Protein AF-A0A662BVX8-F1 (afdb_monomer)

Nearest PDB structures (foldseek):
  5l0z-assembly1_B  TM=7.945E-01  e=6.948E-04  Sinorhizobium meliloti 1021
  7oi6-assembly1_1  TM=7.812E-01  e=1.237E-02  Homo sapiens
  1ipa-assembly1_A  TM=6.587E-01  e=3.962E-03  Thermus thermophilus
  3nk7-assembly1_B  TM=7.818E-01  e=1.473E-01  Streptomyces actuosus
  3gyq-assembly1_B  TM=6.463E-01  e=6.167E-02  Streptomyces cyaneus

pLDDT: mean 89.42, std 6.51, range [70.69, 97.38]

Sequence (110 aa):
MFIAEGPKIVGELPVSDIKVEVVYAVEEWIEHSKGKFEYLKAEVNQISTKELERISNLSTPNQVLAVCKIPERDVDEISEEDGTVVMLDGIRDPGNLGTIIRTADWFGVR

Solvent-accessible surface area (backbone atoms only — not comparable to full-atom values): 6809 Å² total; per-residue (Å²): 108,49,77,39,67,22,69,66,58,55,65,50,40,67,83,49,92,57,50,49,63,38,32,42,28,26,64,71,47,54,66,80,38,67,84,73,56,69,76,48,77,44,56,75,42,78,42,54,70,71,58,45,55,72,73,41,90,52,98,72,53,64,55,30,39,34,39,28,48,67,79,90,79,60,78,84,71,68,54,85,85,51,66,61,80,86,86,85,79,88,85,84,51,73,70,58,53,56,49,52,52,55,50,38,51,75,73,67,46,101

Radius of gyration: 16.52 Å; Cα contacts (8 Å, |Δi|>4): 136; chains: 1; bounding box: 34×36×42 Å

Mean predicted aligned error: 5.22 Å

Foldseek 3Di:
DDKDAADVRLLCVLVDPWQWAEKEFAPVSCVVCPPSCVSSVYHYHHDDPVVQVVVDPDPRGYGMMIDIDDDDDDPVPDDVVLPDDDDDDPDDDPVVVVVVVVVCVVVVRD

Structure (mmCIF, N/CA/C/O backbone):
data_AF-A0A662BVX8-F1
#
_entry.id   AF-A0A662BVX8-F1
#
loop_
_atom_site.group_PDB
_atom_site.id
_atom_site.type_symbol
_atom_site.label_atom_id
_atom_site.label_alt_id
_atom_site.label_comp_id
_atom_site.label_asym_id
_atom_site.label_entity_id
_atom_site.label_seq_id
_atom_site.pdbx_PDB_ins_code
_atom_site.Cartn_x
_atom_site.Cartn_y
_atom_site.Cartn_z
_atom_site.occupancy
_atom_site.B_iso_or_equiv
_atom_site.auth_seq_id
_atom_site.auth_comp_id
_atom_site.auth_asym_id
_atom_site.auth_atom_id
_atom_site.pdbx_PDB_model_num
ATOM 1 N N . MET A 1 1 ? -8.818 -5.167 -7.107 1.00 93.44 1 MET A N 1
ATOM 2 C CA . MET A 1 1 ? -8.839 -4.320 -5.894 1.00 93.44 1 MET A CA 1
ATOM 3 C C . MET A 1 1 ? -7.707 -4.765 -4.992 1.00 93.44 1 MET A C 1
ATOM 5 O O . MET A 1 1 ? -7.420 -5.956 -4.981 1.00 93.44 1 MET A O 1
ATOM 9 N N . PHE A 1 2 ? -7.086 -3.849 -4.261 1.00 95.38 2 PHE A N 1
ATOM 10 C CA . PHE A 1 2 ? -6.098 -4.161 -3.229 1.00 95.38 2 PHE A CA 1
ATOM 11 C C . PHE A 1 2 ? -6.291 -3.251 -2.013 1.00 95.38 2 PHE A C 1
ATOM 13 O O . PHE A 1 2 ? -7.032 -2.268 -2.086 1.00 95.38 2 PHE A O 1
ATOM 20 N N . ILE A 1 3 ? -5.648 -3.599 -0.900 1.00 96.19 3 ILE A N 1
ATOM 21 C CA . ILE A 1 3 ? -5.715 -2.850 0.354 1.00 96.19 3 ILE A CA 1
ATOM 22 C C . ILE A 1 3 ? -4.370 -2.155 0.596 1.00 96.19 3 ILE A C 1
ATOM 24 O O 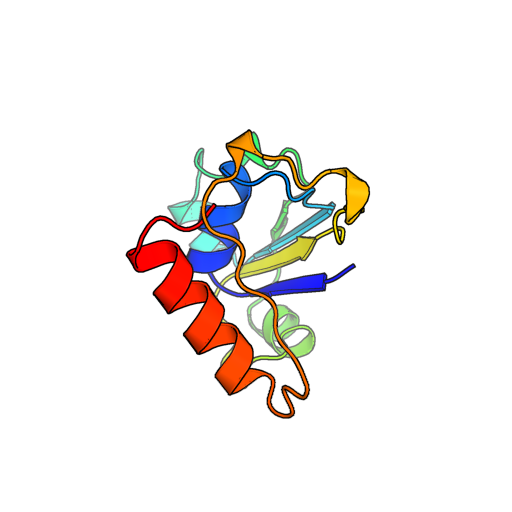. ILE A 1 3 ? -3.319 -2.786 0.490 1.00 96.19 3 ILE A O 1
ATOM 28 N N . ALA A 1 4 ? -4.414 -0.869 0.938 1.00 95.31 4 ALA A N 1
ATOM 29 C CA . ALA A 1 4 ? -3.277 -0.089 1.414 1.00 95.31 4 ALA A CA 1
ATOM 30 C C . ALA A 1 4 ? -3.494 0.279 2.889 1.00 95.31 4 ALA A C 1
ATOM 32 O O . ALA A 1 4 ? -4.463 0.958 3.222 1.00 95.31 4 ALA A O 1
ATOM 33 N N . GLU A 1 5 ? -2.604 -0.165 3.780 1.00 95.75 5 GLU A N 1
ATOM 34 C CA . GLU A 1 5 ? -2.770 -0.007 5.231 1.00 95.75 5 GLU A CA 1
ATOM 35 C C . GLU A 1 5 ? -1.710 0.932 5.822 1.00 95.75 5 GLU A C 1
ATOM 37 O O . GLU A 1 5 ? -0.509 0.790 5.583 1.00 95.75 5 GLU A O 1
ATOM 42 N N . GLY A 1 6 ? -2.159 1.877 6.646 1.00 94.00 6 GLY A N 1
ATOM 43 C CA . GLY A 1 6 ? -1.316 2.749 7.457 1.00 94.00 6 GLY A CA 1
ATOM 44 C C . GLY A 1 6 ? -1.117 4.177 6.929 1.00 94.00 6 GLY A C 1
ATOM 45 O O . GLY A 1 6 ? -1.139 4.410 5.720 1.00 94.00 6 GLY A O 1
ATOM 46 N N . PRO A 1 7 ? -0.867 5.152 7.834 1.00 92.00 7 PRO A N 1
ATOM 47 C CA . PRO A 1 7 ? -0.818 6.578 7.506 1.00 92.00 7 PRO A CA 1
ATOM 48 C C . PRO A 1 7 ? 0.183 6.941 6.415 1.00 92.00 7 PRO A C 1
ATOM 50 O O . PRO A 1 7 ? -0.094 7.823 5.610 1.00 92.00 7 PRO A O 1
ATOM 53 N N . LYS A 1 8 ? 1.341 6.269 6.386 1.00 90.44 8 LYS A N 1
ATOM 54 C CA . LYS A 1 8 ? 2.382 6.538 5.392 1.00 90.44 8 LYS A CA 1
ATOM 55 C C . LYS A 1 8 ? 1.931 6.126 3.990 1.00 90.44 8 LYS A C 1
ATOM 57 O O . LYS A 1 8 ? 1.901 6.967 3.105 1.00 90.44 8 LYS A O 1
ATOM 62 N N . ILE A 1 9 ? 1.536 4.862 3.818 1.00 92.00 9 ILE A N 1
ATOM 63 C CA . ILE A 1 9 ? 1.150 4.318 2.508 1.00 92.00 9 ILE A CA 1
ATOM 64 C C . ILE A 1 9 ? -0.079 5.059 1.978 1.00 92.00 9 ILE A C 1
ATOM 66 O O . ILE A 1 9 ? -0.084 5.515 0.841 1.00 92.00 9 ILE A O 1
AT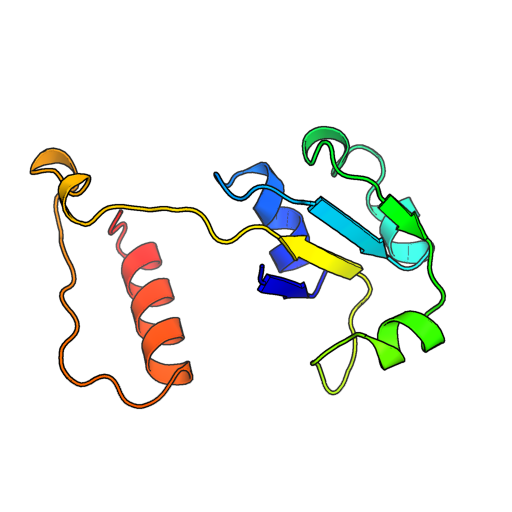OM 70 N N . VAL A 1 10 ? -1.099 5.252 2.820 1.00 92.81 10 VAL A N 1
ATOM 71 C CA . VAL A 1 10 ? -2.307 5.994 2.425 1.00 92.81 10 VAL A CA 1
ATOM 72 C C . VAL A 1 10 ? -1.986 7.463 2.113 1.00 92.81 10 VAL A C 1
ATOM 74 O O . VAL A 1 10 ? -2.584 8.038 1.208 1.00 92.81 10 VAL A O 1
ATOM 77 N N . GLY A 1 11 ? -1.011 8.056 2.809 1.00 89.75 11 GLY A N 1
ATOM 78 C CA . GLY A 1 11 ? -0.480 9.401 2.558 1.00 89.75 11 GLY A CA 1
ATOM 79 C C . GLY A 1 11 ? 0.229 9.583 1.216 1.00 89.75 11 GLY A C 1
ATOM 80 O O . GLY A 1 11 ? 0.293 10.706 0.724 1.00 89.75 11 GLY A O 1
ATOM 81 N N . GLU A 1 12 ? 0.733 8.506 0.618 1.00 89.75 12 GLU A N 1
ATOM 82 C CA . GLU A 1 12 ? 1.439 8.522 -0.670 1.00 89.75 12 GLU A CA 1
ATOM 83 C C . GLU A 1 12 ? 0.483 8.306 -1.862 1.00 89.75 12 GLU A C 1
ATOM 85 O O . GLU A 1 12 ? 0.813 8.646 -2.994 1.00 89.75 12 GLU A O 1
ATOM 90 N N . LEU A 1 13 ? -0.744 7.825 -1.628 1.00 91.69 13 LEU A N 1
ATOM 91 C CA . LEU A 1 13 ? -1.735 7.605 -2.690 1.00 91.69 13 LEU A CA 1
ATOM 92 C C . LEU A 1 13 ? -2.096 8.866 -3.507 1.00 91.69 13 LEU A C 1
ATOM 94 O O . LEU A 1 13 ? -2.217 8.732 -4.725 1.00 91.69 13 LEU A O 1
ATOM 98 N N . PRO A 1 14 ? -2.227 10.085 -2.932 1.00 88.38 14 PRO A N 1
ATOM 99 C CA . PRO A 1 14 ? -2.574 11.281 -3.707 1.00 88.38 14 PRO A CA 1
ATOM 100 C C . PRO A 1 14 ? -1.563 11.667 -4.793 1.00 88.38 14 PRO A C 1
ATOM 102 O O . PRO A 1 14 ? -1.920 12.402 -5.709 1.00 88.38 14 PRO A O 1
ATOM 105 N N . VAL A 1 15 ? -0.307 11.225 -4.676 1.00 85.62 15 VAL A N 1
ATOM 106 C CA . VAL A 1 15 ? 0.751 11.509 -5.662 1.00 85.62 15 VAL A CA 1
ATOM 107 C C . VAL A 1 15 ? 0.933 10.380 -6.681 1.00 85.62 15 VAL A C 1
ATOM 109 O O . VAL A 1 15 ? 1.822 10.457 -7.523 1.00 85.62 15 VAL A O 1
ATOM 112 N N . SER A 1 16 ? 0.099 9.342 -6.615 1.00 87.06 16 SER A N 1
ATOM 113 C CA . SER A 1 16 ? 0.122 8.194 -7.526 1.00 87.06 16 SER A CA 1
ATOM 114 C C . SER A 1 16 ? -1.019 8.242 -8.548 1.00 87.06 16 SER A C 1
ATOM 116 O O . SER A 1 16 ? -1.966 9.017 -8.415 1.00 87.06 16 SER A O 1
ATOM 118 N N . ASP A 1 17 ? -0.960 7.365 -9.548 1.00 88.00 17 ASP A N 1
ATOM 119 C CA . ASP A 1 17 ? -2.039 7.081 -10.506 1.00 88.00 17 ASP A CA 1
ATOM 120 C C . ASP A 1 17 ? -3.104 6.114 -9.947 1.00 88.00 17 ASP A C 1
ATOM 122 O O . ASP A 1 17 ? -4.052 5.734 -10.639 1.00 88.00 17 ASP A O 1
ATOM 126 N N . ILE A 1 18 ? -2.976 5.706 -8.682 1.00 93.00 18 ILE A N 1
ATOM 127 C CA . ILE A 1 18 ? -3.855 4.719 -8.061 1.00 93.00 18 ILE A CA 1
ATOM 128 C C . ILE A 1 18 ? -5.195 5.359 -7.705 1.00 93.00 18 ILE A C 1
ATOM 130 O O . ILE A 1 18 ? -5.292 6.279 -6.892 1.00 93.00 18 ILE A O 1
ATOM 134 N N . LYS A 1 19 ? -6.273 4.788 -8.245 1.00 93.38 19 LYS A N 1
ATOM 135 C CA . LYS A 1 19 ? -7.632 5.174 -7.868 1.00 93.38 19 LYS A CA 1
ATOM 136 C C . LYS A 1 19 ? -8.024 4.562 -6.523 1.00 93.38 19 LYS A C 1
ATOM 138 O O . LYS A 1 19 ? -8.126 3.340 -6.390 1.00 93.38 19 LYS A O 1
ATOM 143 N N . VAL A 1 20 ? -8.311 5.426 -5.553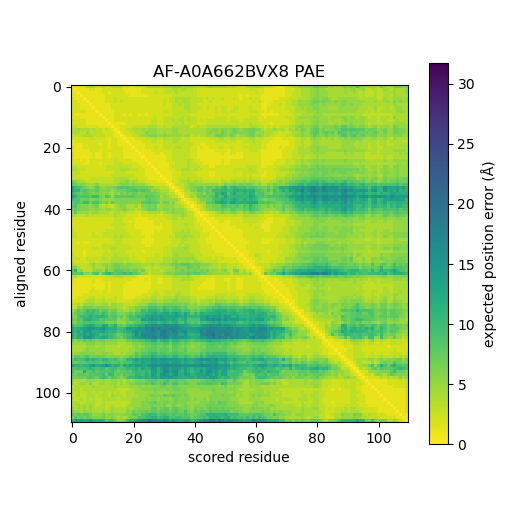 1.00 95.06 20 VAL A N 1
ATOM 144 C CA . VAL A 1 20 ? -8.862 5.049 -4.245 1.00 95.06 20 VAL A CA 1
ATOM 145 C C . VAL A 1 20 ? -10.385 4.989 -4.336 1.00 95.06 20 VAL A C 1
ATOM 147 O O . VAL A 1 20 ? -11.018 5.938 -4.789 1.00 95.06 20 VAL A O 1
ATOM 150 N N . GLU A 1 21 ? -10.977 3.866 -3.932 1.00 95.38 21 GLU A N 1
ATOM 151 C CA . GLU A 1 21 ? -12.435 3.682 -3.943 1.00 95.38 21 GLU A CA 1
ATOM 152 C C . GLU A 1 21 ? -13.059 4.108 -2.614 1.00 95.38 21 GLU A C 1
ATOM 154 O O . GLU A 1 21 ? -14.070 4.803 -2.607 1.00 95.38 21 GLU A O 1
ATOM 159 N N . VAL A 1 22 ? -12.452 3.720 -1.490 1.00 95.50 22 VAL A N 1
ATOM 160 C CA . VAL A 1 22 ? -12.926 4.077 -0.147 1.00 95.50 22 VAL A CA 1
ATOM 161 C C . VAL A 1 22 ? -11.772 4.063 0.849 1.00 95.50 22 VAL A C 1
ATOM 163 O O . VAL A 1 22 ? -10.839 3.266 0.725 1.00 95.50 22 VAL A O 1
ATOM 166 N N . VAL A 1 23 ? -11.844 4.937 1.848 1.00 95.44 23 VAL A N 1
ATOM 167 C CA . VAL A 1 23 ? -10.930 4.985 2.992 1.00 95.44 23 VAL A CA 1
ATOM 168 C C . VAL A 1 23 ? -11.717 4.706 4.267 1.00 95.44 23 VAL A C 1
ATOM 170 O O . VAL A 1 23 ? -12.762 5.305 4.496 1.00 95.44 23 VAL A O 1
ATOM 173 N N . TYR A 1 24 ? -11.193 3.829 5.114 1.00 96.38 24 TYR A N 1
ATOM 174 C CA . TYR A 1 24 ? -11.668 3.581 6.469 1.00 96.38 24 TYR A CA 1
ATOM 175 C C . TYR A 1 24 ? -10.605 4.052 7.457 1.00 96.38 24 TYR A C 1
ATOM 177 O O . TYR A 1 24 ? -9.457 3.613 7.385 1.00 96.38 24 TYR A O 1
ATOM 185 N N . ALA A 1 25 ? -10.958 4.944 8.376 1.00 95.88 25 ALA A N 1
ATOM 186 C CA . ALA A 1 25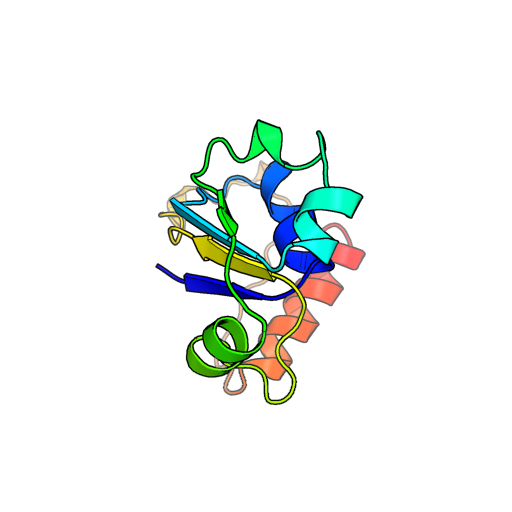 ? -9.994 5.523 9.308 1.00 95.88 25 ALA A CA 1
ATOM 187 C C . ALA A 1 25 ? -10.593 5.736 10.695 1.00 95.88 25 ALA A C 1
ATOM 189 O O . ALA A 1 25 ? -11.791 5.979 10.832 1.00 95.88 25 ALA A O 1
ATOM 190 N N . VAL A 1 26 ? -9.748 5.687 11.724 1.00 96.25 26 VAL A N 1
ATOM 191 C CA . VAL A 1 26 ? -10.153 6.124 13.065 1.00 96.25 26 VAL A CA 1
ATOM 192 C C . VAL A 1 26 ? -10.194 7.648 13.146 1.00 96.25 26 VAL A C 1
ATOM 194 O O . VAL A 1 26 ? -9.490 8.346 12.414 1.00 96.25 26 VAL A O 1
ATOM 197 N N . GLU A 1 27 ? -11.003 8.159 14.072 1.00 94.56 27 GLU A N 1
ATOM 198 C CA . GLU A 1 27 ? -11.209 9.595 14.300 1.00 94.56 27 GLU A CA 1
ATOM 199 C C . GLU A 1 27 ? -9.896 10.370 14.443 1.00 94.56 27 GLU A C 1
ATOM 201 O O . GLU A 1 27 ? -9.678 11.352 13.736 1.00 94.56 27 GLU A O 1
ATOM 206 N N . GLU A 1 28 ? -8.982 9.867 15.280 1.00 93.19 28 GLU A N 1
ATOM 207 C CA . GLU A 1 28 ? -7.682 10.491 15.538 1.00 93.19 28 GLU A CA 1
ATOM 208 C C . GLU A 1 28 ? -6.918 10.765 14.238 1.00 93.19 28 GLU A C 1
ATOM 210 O O . GLU A 1 28 ? -6.384 11.857 14.043 1.00 93.19 28 GLU A O 1
ATOM 215 N N . TRP A 1 29 ? -6.889 9.803 13.314 1.00 92.62 29 TRP A N 1
ATOM 216 C CA . TRP A 1 29 ? -6.185 9.988 12.052 1.00 92.62 29 TRP A CA 1
ATOM 217 C C . TRP A 1 29 ? -6.866 11.027 11.182 1.00 92.62 29 TRP A C 1
ATOM 219 O O . TRP A 1 29 ? -6.173 11.890 10.650 1.00 92.62 29 TRP A O 1
ATOM 229 N N . ILE A 1 30 ? -8.196 10.977 11.068 1.00 91.56 30 ILE A N 1
ATOM 230 C CA . ILE A 1 30 ? -8.983 11.930 10.272 1.00 91.56 30 ILE A CA 1
ATOM 231 C C . ILE A 1 30 ? -8.720 13.359 10.751 1.00 91.56 30 ILE A C 1
ATOM 233 O O . ILE A 1 30 ? -8.481 14.248 9.932 1.00 91.56 30 ILE A O 1
ATOM 237 N N . GLU A 1 31 ? -8.701 13.585 12.064 1.00 91.38 31 GLU A N 1
ATOM 238 C CA . GLU A 1 31 ? -8.450 14.902 12.650 1.00 91.38 31 GLU A CA 1
ATOM 239 C C . GLU A 1 31 ? -7.048 15.438 12.346 1.00 91.38 31 GLU A C 1
ATOM 241 O O . GLU A 1 31 ? -6.918 16.582 11.903 1.00 91.38 31 GLU A O 1
ATOM 246 N N . HIS A 1 32 ? -6.011 14.610 12.499 1.00 88.62 32 HIS A N 1
ATOM 247 C CA . HIS A 1 32 ? -4.621 14.972 12.173 1.00 88.62 32 HIS A CA 1
ATOM 248 C C . HIS A 1 32 ? -4.375 15.166 10.668 1.00 88.62 32 HIS A C 1
ATOM 250 O O . HIS A 1 32 ? -3.377 15.765 10.246 1.00 88.62 32 HIS A O 1
ATOM 256 N N . SER A 1 33 ? -5.282 14.636 9.857 1.00 83.25 33 SER A N 1
ATOM 257 C CA . SER A 1 33 ? -5.166 14.509 8.410 1.00 83.25 33 SER A CA 1
ATOM 258 C C . SER A 1 33 ? -6.049 15.484 7.632 1.00 83.25 33 SER A C 1
ATOM 260 O O . SER A 1 33 ? -6.039 15.464 6.397 1.00 83.25 33 SER A O 1
ATOM 262 N N . LYS A 1 34 ? -6.797 16.356 8.324 1.00 79.25 34 LYS A N 1
ATOM 263 C CA . LYS A 1 34 ? -7.690 17.346 7.701 1.00 79.25 34 LYS A CA 1
ATOM 264 C C . LYS A 1 34 ? -6.972 18.134 6.596 1.00 79.25 34 LYS A C 1
ATOM 266 O O . LYS A 1 34 ? -5.878 18.656 6.798 1.00 79.25 34 LYS A O 1
ATOM 271 N N . GLY A 1 35 ? -7.585 18.183 5.411 1.00 74.12 35 GLY A N 1
ATOM 272 C CA . GLY A 1 35 ? -7.070 18.876 4.222 1.00 74.12 35 GLY A CA 1
ATOM 273 C C . GLY A 1 35 ? -5.984 18.137 3.421 1.00 74.12 35 GLY A C 1
ATOM 274 O O . GLY A 1 35 ? -5.713 18.518 2.287 1.00 74.12 35 GLY A O 1
ATOM 275 N N . LYS A 1 36 ? -5.374 17.061 3.945 1.00 72.44 36 LYS A N 1
ATOM 276 C CA . LYS A 1 36 ? -4.331 16.299 3.220 1.00 72.44 36 LYS A CA 1
ATOM 277 C C . LYS A 1 36 ? -4.892 15.262 2.248 1.00 72.44 36 LYS A C 1
ATOM 279 O O . LYS A 1 36 ? -4.226 14.906 1.284 1.00 72.44 36 LYS A O 1
ATOM 284 N N . PHE A 1 37 ? -6.118 14.801 2.485 1.00 72.94 37 PHE A N 1
ATOM 285 C CA . PHE A 1 37 ? -6.735 13.707 1.730 1.00 72.94 37 PHE A CA 1
ATOM 286 C C . PHE A 1 37 ? -7.939 14.140 0.892 1.00 72.94 37 PHE A C 1
ATOM 288 O O . PHE A 1 37 ? -8.540 13.301 0.230 1.00 72.94 37 PHE A O 1
ATOM 295 N N . GLU A 1 38 ? -8.263 15.439 0.839 1.00 70.69 38 GLU A N 1
ATOM 296 C CA . GLU A 1 38 ? -9.300 15.963 -0.072 1.00 70.69 38 GLU A CA 1
ATOM 297 C C . GLU A 1 38 ? -8.996 15.609 -1.540 1.00 70.69 38 GLU A C 1
ATOM 299 O O . GLU A 1 38 ? -9.899 15.361 -2.338 1.00 70.69 38 GLU A O 1
ATOM 304 N N . TYR A 1 39 ? -7.709 15.491 -1.877 1.00 72.25 39 TYR A N 1
ATOM 305 C CA . TYR A 1 39 ? -7.229 15.106 -3.203 1.00 72.25 39 TYR A CA 1
ATOM 306 C C . TYR A 1 39 ? -7.514 13.648 -3.575 1.00 72.25 39 TYR A C 1
ATOM 308 O O . TYR A 1 39 ? -7.545 13.342 -4.766 1.00 72.25 39 TYR A O 1
ATOM 316 N N . LEU A 1 40 ? -7.759 12.759 -2.601 1.00 77.25 40 LEU A N 1
ATOM 317 C CA . LEU A 1 40 ? -8.080 11.357 -2.892 1.00 77.25 40 LEU A CA 1
ATOM 318 C C . LEU A 1 40 ? -9.416 11.208 -3.623 1.00 77.25 40 LEU A C 1
ATOM 320 O O . LEU A 1 40 ? -9.631 10.184 -4.267 1.00 77.25 40 LEU A O 1
ATOM 324 N N . LYS A 1 41 ? -10.310 12.208 -3.528 1.00 81.75 41 LYS A N 1
ATOM 325 C CA . LYS A 1 41 ? -11.664 12.178 -4.113 1.00 81.75 41 LYS A CA 1
ATOM 326 C C . LYS A 1 41 ? -12.420 10.876 -3.797 1.00 81.75 41 LYS A C 1
ATOM 328 O O . LYS A 1 41 ? -13.239 10.425 -4.595 1.00 81.75 41 LYS A O 1
ATOM 333 N N . ALA A 1 42 ? -12.127 10.281 -2.643 1.00 86.88 42 ALA A N 1
ATOM 334 C CA . ALA A 1 42 ? -12.694 9.029 -2.176 1.00 86.88 42 ALA A CA 1
ATOM 335 C C . ALA A 1 42 ? -13.565 9.283 -0.946 1.00 86.88 42 ALA A C 1
ATOM 337 O O . ALA A 1 42 ? -13.338 10.230 -0.188 1.00 86.88 42 ALA A O 1
ATOM 338 N N . GLU A 1 43 ? -14.554 8.420 -0.744 1.00 91.31 43 GLU A N 1
ATOM 339 C CA . GLU A 1 43 ? -15.358 8.429 0.471 1.00 91.31 43 GLU A CA 1
ATOM 340 C C . GLU A 1 43 ? -14.482 8.041 1.670 1.00 91.31 43 GLU A C 1
ATOM 342 O O . GLU A 1 43 ? -13.754 7.046 1.619 1.00 91.31 43 GLU A O 1
ATOM 347 N N . VAL A 1 44 ? -14.546 8.831 2.744 1.00 92.25 44 VAL A N 1
ATOM 348 C CA . VAL A 1 44 ? -13.835 8.557 3.995 1.00 92.25 44 VAL A CA 1
ATOM 349 C C . VAL A 1 44 ? -14.856 8.174 5.057 1.00 92.25 44 VAL A C 1
ATOM 351 O O . VAL A 1 44 ? -15.674 8.992 5.471 1.00 92.25 44 VAL A O 1
ATOM 354 N N . ASN A 1 45 ? -14.779 6.928 5.507 1.00 95.06 45 ASN A N 1
ATOM 355 C CA . ASN A 1 45 ? -15.629 6.355 6.533 1.00 95.06 45 ASN A CA 1
ATOM 356 C C . ASN A 1 45 ? -14.875 6.307 7.864 1.00 95.06 45 ASN A C 1
ATOM 358 O O . ASN A 1 45 ? -13.874 5.599 8.006 1.00 95.06 45 ASN A O 1
ATOM 362 N N . GLN A 1 46 ? -15.369 7.056 8.850 1.00 96.06 46 GLN A N 1
ATOM 363 C CA . GLN A 1 46 ? -14.880 6.953 10.221 1.00 96.06 46 GLN A CA 1
ATOM 364 C C . GLN A 1 46 ? -15.339 5.624 10.826 1.00 96.06 46 GLN A C 1
ATOM 366 O O . GLN A 1 46 ? -16.533 5.330 10.842 1.00 96.06 46 GLN A O 1
ATOM 371 N N . ILE A 1 47 ? -14.397 4.840 11.345 1.00 97.38 47 ILE A N 1
ATOM 372 C CA . ILE A 1 47 ? -14.661 3.562 12.015 1.00 97.38 47 ILE A CA 1
ATOM 373 C C . ILE A 1 47 ? -13.955 3.500 13.369 1.00 97.38 47 ILE A C 1
ATOM 375 O O . ILE A 1 47 ? -13.010 4.242 13.640 1.00 97.38 47 ILE A O 1
ATOM 379 N N . SER A 1 48 ? -14.404 2.601 14.237 1.00 97.00 48 SER A N 1
ATOM 380 C CA . SER A 1 48 ? -13.729 2.328 15.507 1.00 97.00 48 SER A CA 1
ATOM 381 C C . SER A 1 48 ? -12.451 1.505 15.311 1.00 97.00 48 SER A C 1
ATOM 383 O O . SER A 1 48 ? -12.322 0.740 14.354 1.00 97.00 48 SER A O 1
ATOM 385 N N . THR A 1 49 ? -11.531 1.569 16.280 1.00 95.62 49 THR A N 1
ATOM 386 C CA . THR A 1 49 ? -10.328 0.716 16.306 1.00 95.62 49 THR A CA 1
ATOM 387 C C . THR A 1 49 ? -10.676 -0.771 16.221 1.00 95.62 49 THR A C 1
ATOM 389 O O . THR A 1 49 ? -10.023 -1.521 15.508 1.00 95.62 49 THR A O 1
ATOM 392 N N . LYS A 1 50 ? -11.764 -1.194 16.878 1.00 95.69 50 LYS A N 1
ATOM 393 C CA . LYS A 1 50 ? -12.236 -2.585 16.857 1.00 95.69 50 LYS A CA 1
ATOM 394 C C . LYS A 1 50 ? -12.738 -3.017 15.478 1.00 95.69 50 LYS A C 1
ATOM 396 O O . LYS A 1 50 ? -12.600 -4.176 15.101 1.00 95.69 50 LYS A O 1
ATOM 401 N N . GLU A 1 51 ? -13.380 -2.122 14.736 1.00 96.81 51 GLU A N 1
ATOM 402 C CA . GLU A 1 51 ? -13.783 -2.407 13.356 1.00 96.81 51 GLU A CA 1
ATOM 403 C C . GLU A 1 51 ? -12.566 -2.481 12.444 1.00 96.81 51 GLU A C 1
ATOM 405 O O . GLU A 1 51 ? -12.486 -3.398 11.629 1.00 96.81 51 GLU A O 1
ATOM 410 N N . LEU A 1 52 ? -11.592 -1.591 12.643 1.00 96.56 52 LEU A N 1
ATOM 411 C CA . LEU A 1 52 ? -10.344 -1.580 11.886 1.00 96.56 52 LEU A CA 1
ATOM 412 C C . LEU A 1 52 ? -9.534 -2.862 12.121 1.00 96.56 52 LEU A C 1
ATOM 414 O O . LEU A 1 52 ? -9.060 -3.476 11.168 1.00 96.56 52 LEU A O 1
ATOM 418 N N . GLU A 1 53 ? -9.482 -3.339 13.366 1.00 95.25 53 GLU A N 1
ATOM 419 C CA . GLU A 1 53 ? -8.909 -4.639 13.737 1.00 95.25 53 GLU A CA 1
ATOM 420 C C . GLU A 1 53 ? -9.536 -5.823 13.006 1.00 95.25 53 GLU A C 1
ATOM 422 O O . GLU A 1 53 ? -8.852 -6.807 12.735 1.00 95.25 53 GLU A O 1
ATOM 427 N N . ARG A 1 54 ? -10.822 -5.746 12.658 1.00 95.38 54 ARG A N 1
ATOM 428 C CA . ARG A 1 54 ? -11.513 -6.837 11.957 1.00 95.38 54 ARG A CA 1
ATOM 429 C C . ARG A 1 54 ? -11.230 -6.873 10.460 1.00 95.38 54 ARG A C 1
ATOM 431 O O . ARG A 1 54 ? -11.444 -7.922 9.859 1.00 95.38 54 ARG A O 1
ATOM 438 N N . ILE A 1 55 ? -10.831 -5.749 9.865 1.00 95.44 55 ILE A N 1
ATOM 439 C CA . ILE A 1 55 ? -10.637 -5.613 8.410 1.00 95.44 55 ILE A CA 1
ATOM 440 C C . ILE A 1 55 ? -9.163 -5.497 7.997 1.00 95.44 55 ILE A C 1
ATOM 442 O O . ILE A 1 55 ? -8.854 -5.645 6.819 1.00 95.44 55 ILE A O 1
ATOM 446 N N . SER A 1 56 ? -8.270 -5.231 8.949 1.00 95.44 56 SER A N 1
ATOM 447 C CA . SER A 1 56 ? -6.822 -5.133 8.746 1.00 95.44 56 SER A CA 1
ATOM 448 C C . SER A 1 56 ? -6.185 -6.504 8.514 1.00 95.44 56 SER A C 1
ATOM 450 O O . SER A 1 56 ? -6.509 -7.468 9.210 1.00 95.44 56 SER A O 1
ATOM 452 N N . ASN A 1 57 ? -5.216 -6.584 7.597 1.00 92.38 57 ASN A N 1
ATOM 453 C CA . ASN A 1 57 ? -4.371 -7.779 7.439 1.00 92.38 57 ASN A CA 1
ATOM 454 C C . ASN A 1 57 ? -3.110 -7.723 8.311 1.00 92.38 57 ASN A C 1
ATOM 456 O O . ASN A 1 57 ? -2.361 -8.700 8.390 1.00 92.38 57 ASN A O 1
ATOM 460 N N . LEU A 1 58 ? -2.842 -6.585 8.955 1.00 90.56 58 LEU A N 1
ATOM 461 C CA . LEU A 1 58 ? -1.728 -6.430 9.882 1.00 90.56 58 LEU A CA 1
ATOM 462 C C . LEU A 1 58 ? -2.063 -7.034 11.248 1.00 90.56 58 LEU A C 1
ATOM 464 O O . LEU A 1 58 ? -3.169 -6.868 11.760 1.00 90.56 58 LEU A O 1
ATOM 468 N N . SER A 1 59 ? -1.064 -7.657 11.883 1.00 88.12 59 SER A N 1
ATOM 469 C CA . SER A 1 59 ? -1.164 -8.134 13.273 1.00 88.12 59 SER A CA 1
ATOM 470 C C . SER A 1 59 ? -1.419 -7.000 14.264 1.00 88.12 59 SER A C 1
ATOM 472 O O . SER A 1 59 ? -2.034 -7.209 15.305 1.00 88.12 59 SER A O 1
ATOM 474 N N . THR A 1 60 ? -0.933 -5.805 13.925 1.00 88.50 60 THR A N 1
ATOM 475 C CA . THR A 1 60 ? -1.188 -4.561 14.644 1.00 88.50 60 THR A CA 1
ATOM 476 C C . THR A 1 60 ? -1.759 -3.563 13.637 1.00 88.50 60 THR A C 1
ATOM 478 O O . THR A 1 60 ? -0.985 -2.900 12.939 1.00 88.50 60 THR A O 1
ATOM 481 N N . PRO A 1 61 ? -3.095 -3.498 13.511 1.00 83.38 61 PRO A N 1
ATOM 482 C CA . PRO A 1 61 ? -3.781 -2.542 12.653 1.00 83.38 61 PRO A CA 1
ATOM 483 C C . PRO A 1 61 ? -3.321 -1.126 12.964 1.00 83.38 61 PRO A C 1
ATOM 485 O O . PRO A 1 61 ? -3.167 -0.739 14.123 1.00 83.38 61 PRO A O 1
ATOM 488 N N . ASN A 1 62 ? -3.071 -0.359 11.913 1.00 87.19 62 ASN A N 1
ATOM 489 C CA . ASN A 1 62 ? -2.690 1.037 12.054 1.00 87.19 62 ASN A CA 1
ATOM 490 C C . ASN A 1 62 ? -3.954 1.914 12.100 1.00 87.19 62 ASN A C 1
ATOM 492 O O . ASN A 1 62 ? -5.041 1.405 12.319 1.00 87.19 62 ASN A O 1
ATOM 496 N N . GLN A 1 63 ? -3.843 3.225 11.906 1.00 94.75 63 GLN A N 1
ATOM 497 C CA . GLN A 1 63 ? -4.965 4.155 12.074 1.00 94.75 63 GLN A CA 1
ATOM 498 C C . GLN A 1 63 ? -5.883 4.297 10.838 1.00 94.75 63 GLN A C 1
ATOM 500 O O . GLN A 1 63 ? -6.934 4.932 10.915 1.00 94.75 63 GLN A O 1
ATOM 505 N N . VAL A 1 64 ? -5.488 3.750 9.683 1.00 95.50 64 VAL A N 1
ATOM 506 C CA . VAL A 1 64 ? -6.195 3.936 8.406 1.00 95.50 64 VAL A CA 1
ATOM 507 C C . VAL A 1 64 ? -5.968 2.765 7.452 1.00 95.50 64 VAL A C 1
ATOM 509 O O . VAL A 1 64 ? -4.887 2.170 7.432 1.00 95.50 64 VAL A O 1
ATOM 512 N N . LEU A 1 65 ? -6.977 2.479 6.636 1.00 96.75 65 LEU A N 1
ATOM 513 C CA . LEU A 1 65 ? -6.982 1.486 5.571 1.00 96.75 65 LEU A CA 1
ATOM 514 C C . LEU A 1 65 ? -7.698 2.064 4.347 1.00 96.75 65 LEU A C 1
ATOM 516 O O . LEU A 1 65 ? -8.810 2.571 4.455 1.00 96.75 65 LEU A O 1
ATOM 520 N N . ALA A 1 66 ? -7.086 1.969 3.174 1.00 95.88 66 ALA A N 1
ATOM 521 C CA . ALA A 1 66 ? -7.692 2.354 1.906 1.00 95.88 66 ALA A CA 1
ATOM 522 C C . ALA A 1 66 ? -7.919 1.123 1.026 1.00 95.88 66 ALA A C 1
ATOM 524 O O . ALA A 1 66 ? -7.086 0.216 0.974 1.00 95.88 66 ALA A O 1
ATOM 525 N N . VAL A 1 67 ? -9.043 1.108 0.315 1.00 96.94 67 VAL A N 1
ATOM 526 C CA . VAL A 1 67 ? -9.329 0.119 -0.721 1.00 96.94 67 VAL A CA 1
ATOM 527 C C . VAL A 1 67 ? -9.128 0.779 -2.076 1.00 96.94 67 VAL A C 1
ATOM 529 O O . VAL A 1 67 ? -9.774 1.777 -2.406 1.00 96.94 67 VAL A O 1
ATOM 532 N N . CYS A 1 68 ? -8.234 0.204 -2.867 1.00 96.31 68 CYS A N 1
ATOM 533 C CA . CYS A 1 68 ? -7.743 0.788 -4.104 1.00 96.31 68 CYS A CA 1
ATOM 534 C C . CYS A 1 68 ? -8.039 -0.118 -5.302 1.00 96.31 68 CYS A C 1
ATOM 536 O O . CYS A 1 68 ? -8.079 -1.353 -5.194 1.00 96.31 68 CYS A O 1
ATOM 538 N N . LYS A 1 69 ? -8.207 0.487 -6.478 1.00 95.69 69 LYS A N 1
ATOM 539 C CA . LYS A 1 69 ? -8.226 -0.245 -7.746 1.00 95.69 69 LYS A CA 1
ATOM 540 C C . LYS A 1 69 ? -6.808 -0.591 -8.165 1.00 95.69 69 LYS A C 1
ATOM 542 O O . LYS A 1 69 ? -5.899 0.218 -8.035 1.00 95.69 69 LYS A O 1
ATOM 547 N N . ILE A 1 70 ? -6.646 -1.814 -8.662 1.00 93.88 70 ILE A N 1
ATOM 548 C CA . ILE A 1 70 ? -5.399 -2.222 -9.308 1.00 93.88 70 ILE A CA 1
ATOM 549 C C . ILE A 1 70 ? -5.406 -1.529 -10.675 1.00 93.88 70 ILE A C 1
ATOM 551 O O . ILE A 1 70 ? -6.402 -1.701 -11.384 1.00 93.88 70 ILE A O 1
ATOM 555 N N . PRO A 1 71 ? -4.392 -0.717 -11.014 1.00 90.38 71 PRO A N 1
ATOM 556 C CA . PRO A 1 71 ? -4.315 -0.102 -12.329 1.00 90.38 71 PRO A CA 1
ATOM 557 C C . PRO A 1 71 ? -4.126 -1.184 -13.395 1.00 90.38 71 PRO A C 1
ATOM 559 O O . PRO A 1 71 ? -3.434 -2.179 -13.171 1.00 90.38 71 PRO A O 1
ATOM 562 N N . GLU A 1 72 ? -4.752 -0.985 -14.547 1.00 89.62 72 GLU A N 1
ATOM 563 C CA . GLU A 1 72 ? -4.459 -1.762 -15.747 1.00 89.62 72 GLU A CA 1
ATOM 564 C C . GLU A 1 72 ? -3.248 -1.104 -16.409 1.00 89.62 72 GLU A C 1
ATOM 566 O O . GLU A 1 72 ? -3.285 0.093 -16.680 1.00 89.62 72 GLU A O 1
ATOM 571 N N . ARG A 1 73 ? -2.164 -1.863 -16.577 1.00 86.44 73 ARG A N 1
ATOM 572 C CA . ARG A 1 73 ? -0.948 -1.426 -17.271 1.00 86.44 73 ARG A CA 1
ATOM 573 C C . ARG A 1 73 ? -0.572 -2.483 -18.292 1.00 86.44 73 ARG A C 1
ATOM 575 O O . ARG A 1 73 ? -0.630 -3.675 -17.969 1.00 86.44 73 ARG A O 1
ATOM 582 N N . ASP A 1 74 ? -0.204 -2.046 -19.487 1.00 85.38 74 ASP A N 1
ATOM 583 C CA . ASP A 1 74 ? 0.255 -2.931 -20.557 1.00 85.38 74 ASP A CA 1
ATOM 584 C C . ASP A 1 74 ? 1.787 -2.914 -20.622 1.00 85.38 74 ASP A C 1
ATOM 586 O O . ASP A 1 74 ? 2.427 -1.893 -20.388 1.00 85.38 74 ASP A O 1
ATOM 590 N N . VAL A 1 75 ? 2.393 -4.054 -20.941 1.00 81.50 75 VAL A N 1
ATOM 591 C CA . VAL A 1 75 ? 3.840 -4.129 -21.185 1.00 81.50 75 VAL A CA 1
ATOM 592 C C . VAL A 1 75 ? 4.215 -3.294 -22.409 1.00 81.50 75 VAL A C 1
ATOM 594 O O . VAL A 1 75 ? 5.310 -2.738 -22.446 1.00 81.50 75 VAL A O 1
ATOM 597 N N . ASP A 1 76 ? 3.295 -3.148 -23.363 1.00 84.38 76 ASP A N 1
ATOM 598 C CA . ASP A 1 76 ? 3.483 -2.303 -24.544 1.00 84.38 76 ASP A CA 1
ATOM 599 C C . ASP A 1 76 ? 3.559 -0.797 -24.205 1.00 84.38 76 ASP A C 1
ATOM 601 O O . ASP A 1 76 ? 3.956 0.002 -25.053 1.00 84.38 76 ASP A O 1
ATOM 605 N N . GLU A 1 77 ? 3.213 -0.391 -22.975 1.00 83.69 77 GLU A N 1
ATOM 606 C CA . GLU A 1 77 ? 3.404 0.986 -22.491 1.00 83.69 77 GLU A CA 1
ATOM 607 C C . GLU A 1 77 ? 4.865 1.286 -22.126 1.00 83.69 77 GLU A C 1
ATOM 609 O O . GLU A 1 77 ? 5.218 2.456 -21.981 1.00 83.69 77 GLU A O 1
ATOM 614 N N . ILE A 1 78 ? 5.721 0.262 -21.997 1.00 84.94 78 ILE A N 1
ATOM 6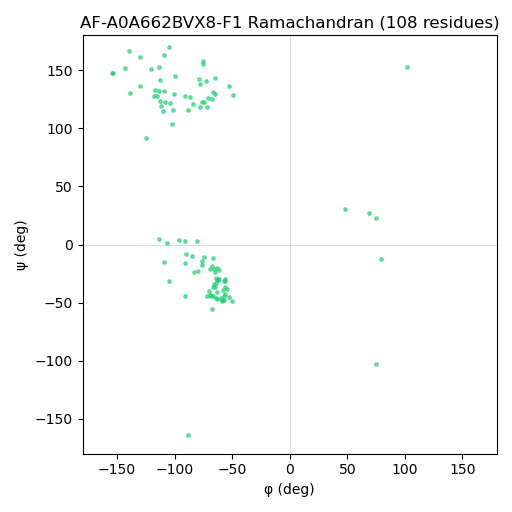15 C CA . ILE A 1 78 ? 7.153 0.444 -21.740 1.00 84.94 78 ILE A CA 1
ATOM 616 C C . ILE A 1 78 ? 7.817 0.972 -23.013 1.00 84.94 78 ILE A C 1
ATOM 618 O O . ILE A 1 78 ? 7.848 0.311 -24.054 1.00 84.94 78 ILE A O 1
ATOM 622 N N . SER A 1 79 ? 8.393 2.162 -22.916 1.00 81.75 79 SER A N 1
ATOM 623 C CA . SER A 1 79 ? 9.031 2.880 -24.011 1.00 81.75 79 SER A CA 1
ATOM 624 C C . SER A 1 79 ? 10.553 2.926 -23.862 1.00 81.75 79 SER A C 1
ATOM 626 O O . SER A 1 79 ? 11.115 2.737 -22.783 1.00 81.75 79 SER A O 1
ATOM 628 N N . GLU A 1 80 ? 11.251 3.243 -24.955 1.00 76.00 80 GLU A N 1
ATOM 629 C CA . GLU A 1 80 ? 12.698 3.500 -24.905 1.00 76.00 80 GLU A CA 1
ATOM 630 C C . GLU A 1 80 ? 13.052 4.726 -24.035 1.00 76.00 80 GLU A C 1
ATOM 632 O O . GLU A 1 80 ? 14.189 4.844 -23.573 1.00 76.00 80 GLU A O 1
ATOM 637 N N . GLU A 1 81 ? 12.093 5.624 -23.778 1.00 79.56 81 GLU A N 1
ATOM 638 C CA . GLU A 1 81 ? 12.285 6.816 -22.941 1.00 79.56 81 GLU A CA 1
ATOM 639 C C . GLU A 1 81 ? 12.318 6.493 -21.436 1.00 79.56 81 GLU A C 1
ATOM 641 O O . GLU A 1 81 ? 12.857 7.284 -20.658 1.00 79.56 81 GLU A O 1
ATOM 646 N N . ASP A 1 82 ? 11.832 5.316 -21.025 1.00 77.31 82 ASP A N 1
ATOM 647 C CA . ASP A 1 82 ? 11.816 4.873 -19.620 1.00 77.31 82 ASP A CA 1
ATOM 648 C C . ASP A 1 82 ? 13.209 4.444 -19.113 1.00 77.31 82 ASP A C 1
ATOM 650 O O . ASP A 1 82 ? 13.463 4.304 -17.913 1.00 77.31 82 ASP A O 1
ATOM 654 N N . GLY A 1 83 ? 14.180 4.318 -20.024 1.00 85.38 83 GLY A N 1
ATOM 655 C CA . GLY A 1 83 ? 15.589 4.155 -19.693 1.00 85.38 83 GLY A CA 1
ATOM 656 C C . GLY A 1 83 ? 15.937 2.754 -19.190 1.00 85.38 83 GLY A C 1
ATOM 657 O O . GLY A 1 83 ? 16.150 1.837 -19.980 1.00 85.38 83 GLY A O 1
ATOM 658 N N . THR A 1 84 ? 16.118 2.593 -17.876 1.00 88.38 84 THR A N 1
ATOM 659 C CA . THR A 1 84 ? 16.592 1.319 -17.303 1.00 88.38 84 THR A CA 1
ATOM 660 C C . THR A 1 84 ? 15.421 0.398 -17.001 1.00 88.38 84 THR A C 1
ATOM 662 O O . THR A 1 84 ? 14.649 0.675 -16.097 1.00 88.38 84 THR A O 1
ATOM 665 N N . VAL A 1 85 ? 15.347 -0.749 -17.676 1.00 89.06 85 VAL A N 1
ATOM 666 C CA . VAL A 1 85 ? 14.311 -1.760 -17.421 1.00 89.06 85 VAL A CA 1
ATOM 667 C C . VAL A 1 85 ? 14.868 -2.898 -16.565 1.00 89.06 85 VAL A C 1
ATOM 669 O O . VAL A 1 85 ? 15.902 -3.489 -16.883 1.00 89.06 85 VAL A O 1
ATOM 672 N N . VAL A 1 86 ? 14.162 -3.242 -15.484 1.00 89.19 86 VAL A N 1
ATOM 673 C CA . VAL A 1 86 ? 14.494 -4.385 -14.618 1.00 89.19 86 VAL A CA 1
ATOM 674 C C . VAL A 1 86 ? 13.558 -5.551 -14.930 1.00 89.19 86 VAL A C 1
ATOM 676 O O . VAL A 1 86 ? 12.406 -5.565 -14.505 1.00 89.19 86 VAL A O 1
ATOM 679 N N . MET A 1 87 ? 14.063 -6.557 -15.649 1.00 89.88 87 MET A N 1
ATOM 680 C CA . MET A 1 87 ? 13.320 -7.788 -15.930 1.00 89.88 87 MET A CA 1
ATOM 681 C C . MET A 1 87 ? 13.584 -8.838 -14.848 1.00 89.88 87 MET A C 1
ATOM 683 O O . MET A 1 87 ? 14.733 -9.151 -14.535 1.00 89.88 87 MET A O 1
ATOM 687 N N . LEU A 1 88 ? 12.514 -9.389 -14.279 1.00 90.25 88 LEU A N 1
ATOM 688 C CA . LEU A 1 88 ? 12.582 -10.369 -13.198 1.00 90.25 88 LEU A CA 1
ATOM 689 C C . LEU A 1 88 ? 12.178 -11.751 -13.712 1.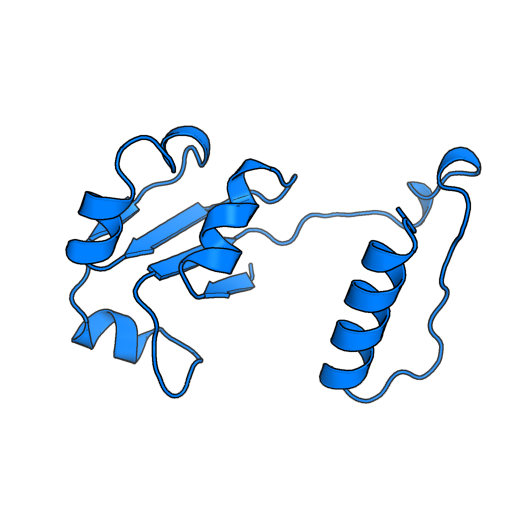00 90.25 88 LEU A C 1
ATOM 691 O O . LEU A 1 88 ? 11.060 -11.929 -14.186 1.00 90.25 88 LEU A O 1
ATOM 695 N N . ASP A 1 89 ? 13.067 -12.732 -13.566 1.00 91.00 89 ASP A N 1
ATOM 696 C CA . ASP A 1 89 ? 12.802 -14.134 -13.897 1.00 91.00 89 ASP A CA 1
ATOM 697 C C . ASP A 1 89 ? 12.911 -15.005 -12.637 1.00 91.00 89 ASP A C 1
ATOM 699 O O . ASP A 1 89 ? 13.888 -14.937 -11.890 1.00 91.00 89 ASP A O 1
ATOM 703 N N . GLY A 1 90 ? 11.882 -15.811 -12.374 1.00 88.31 90 GLY A N 1
ATOM 704 C CA . GLY A 1 90 ? 11.901 -16.798 -11.293 1.00 88.31 90 GLY A CA 1
ATOM 705 C C . GLY A 1 90 ? 11.887 -16.251 -9.855 1.00 88.31 90 GLY A C 1
ATOM 706 O O . GLY A 1 90 ? 12.374 -16.940 -8.955 1.00 88.31 90 GLY A O 1
ATOM 707 N N . ILE A 1 91 ? 11.329 -15.060 -9.598 1.00 88.69 91 ILE A N 1
ATOM 708 C CA . ILE A 1 91 ? 11.153 -14.531 -8.229 1.00 88.69 91 ILE A CA 1
ATOM 709 C C . ILE A 1 91 ? 10.117 -15.364 -7.460 1.00 88.69 91 ILE A C 1
ATOM 711 O O . ILE A 1 91 ? 8.988 -15.536 -7.912 1.00 88.69 91 ILE A O 1
ATOM 715 N N . ARG A 1 92 ? 10.502 -15.875 -6.282 1.00 80.69 92 ARG A N 1
ATOM 716 C CA . ARG A 1 92 ? 9.687 -16.821 -5.492 1.00 80.69 92 ARG A CA 1
ATOM 717 C C . ARG A 1 92 ? 9.019 -16.210 -4.262 1.00 80.69 92 ARG A C 1
ATOM 719 O O . ARG A 1 92 ? 7.933 -16.642 -3.896 1.00 80.69 92 ARG A O 1
ATOM 726 N N . ASP A 1 93 ? 9.649 -15.206 -3.652 1.00 84.50 93 ASP A N 1
ATOM 727 C CA . ASP A 1 93 ? 9.211 -14.637 -2.376 1.00 84.50 93 ASP A CA 1
ATOM 728 C C . ASP A 1 93 ? 8.760 -13.174 -2.547 1.00 84.50 93 ASP A C 1
ATOM 730 O O . ASP A 1 93 ? 9.550 -12.349 -3.023 1.00 84.50 93 ASP A O 1
ATOM 734 N N . PRO A 1 94 ? 7.547 -12.795 -2.095 1.00 76.50 94 PRO A N 1
ATOM 735 C CA . PRO A 1 94 ? 7.052 -11.415 -2.187 1.00 76.50 94 PRO A CA 1
ATOM 736 C C . PRO A 1 94 ? 7.963 -10.386 -1.499 1.00 76.50 94 PRO A C 1
ATOM 738 O O . PRO A 1 94 ? 8.077 -9.245 -1.945 1.00 76.50 94 PRO A O 1
ATOM 741 N N . GLY A 1 95 ? 8.655 -10.793 -0.42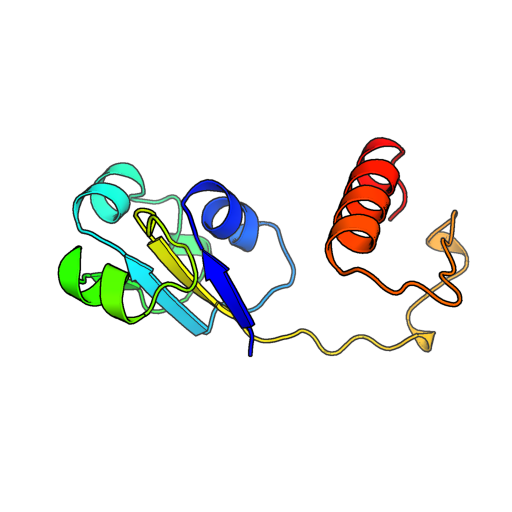6 1.00 81.44 95 GLY A N 1
ATOM 742 C CA . GLY A 1 95 ? 9.589 -9.932 0.305 1.00 81.44 95 GLY A CA 1
ATOM 743 C C . GLY A 1 95 ? 10.823 -9.533 -0.513 1.00 81.44 95 GLY A C 1
ATOM 744 O O . GLY A 1 95 ? 11.300 -8.399 -0.398 1.00 81.44 95 GLY A O 1
ATOM 745 N N . ASN A 1 96 ? 11.306 -10.426 -1.383 1.00 87.44 96 ASN A N 1
ATOM 746 C CA . ASN A 1 96 ? 12.432 -10.130 -2.270 1.00 87.44 96 ASN A CA 1
ATOM 747 C C . ASN A 1 96 ? 12.024 -9.100 -3.324 1.00 87.44 96 ASN A C 1
ATOM 749 O O . ASN A 1 96 ? 12.740 -8.122 -3.532 1.00 87.44 96 ASN A O 1
ATOM 753 N N . LEU A 1 97 ? 10.835 -9.268 -3.910 1.00 90.19 97 LEU A N 1
ATOM 754 C CA . LEU A 1 97 ? 10.288 -8.335 -4.894 1.00 90.19 97 LEU A CA 1
ATOM 755 C C . LEU A 1 97 ? 10.182 -6.913 -4.326 1.00 90.19 97 LEU A C 1
ATOM 757 O O . LEU A 1 97 ? 10.667 -5.966 -4.937 1.00 90.19 97 LEU A O 1
ATOM 761 N N . GLY A 1 98 ? 9.628 -6.764 -3.119 1.00 89.81 98 GLY A N 1
ATOM 762 C CA . GLY A 1 98 ? 9.501 -5.450 -2.483 1.00 89.81 98 GLY A CA 1
ATOM 763 C C . GLY A 1 98 ? 10.846 -4.780 -2.176 1.00 89.81 98 GLY A C 1
ATOM 764 O O . GLY A 1 98 ? 10.957 -3.554 -2.199 1.00 89.81 98 GLY A O 1
ATOM 765 N N . THR A 1 99 ? 11.893 -5.557 -1.899 1.00 91.06 99 THR A N 1
ATOM 766 C CA . THR A 1 99 ? 13.244 -5.004 -1.714 1.00 91.06 99 THR A CA 1
ATOM 767 C C . THR A 1 99 ? 13.831 -4.534 -3.037 1.00 91.06 99 THR A C 1
ATOM 769 O O . THR A 1 99 ? 14.323 -3.412 -3.096 1.00 91.06 99 THR A O 1
ATOM 772 N N . ILE A 1 100 ? 13.693 -5.327 -4.101 1.00 93.50 100 ILE A N 1
ATOM 773 C CA . ILE A 1 100 ? 14.157 -4.960 -5.445 1.00 93.50 100 ILE A CA 1
ATOM 774 C C . ILE A 1 100 ? 13.485 -3.667 -5.920 1.00 93.50 100 ILE A C 1
ATOM 776 O O . ILE A 1 100 ? 14.190 -2.749 -6.328 1.00 93.50 100 ILE A O 1
ATOM 780 N N . ILE A 1 101 ? 12.157 -3.557 -5.797 1.00 91.75 101 ILE A N 1
ATOM 781 C CA . ILE A 1 101 ? 11.404 -2.361 -6.216 1.00 91.75 101 ILE A CA 1
ATOM 782 C C . ILE A 1 101 ? 11.899 -1.111 -5.473 1.00 91.75 101 ILE A C 1
ATOM 784 O O . ILE A 1 101 ? 12.199 -0.103 -6.102 1.00 91.75 101 ILE A O 1
ATOM 788 N N . ARG A 1 102 ? 12.059 -1.178 -4.143 1.00 90.44 102 ARG A N 1
ATOM 78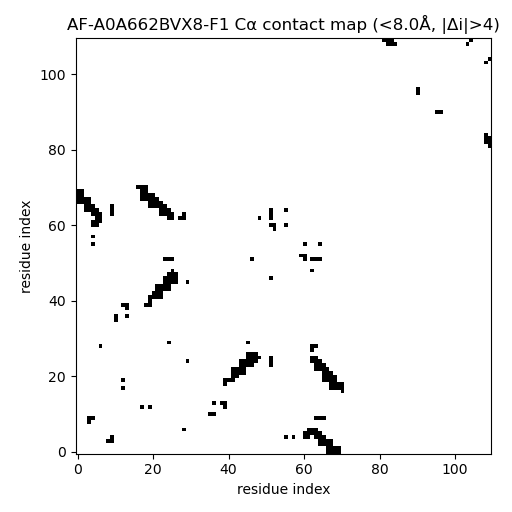9 C CA . ARG A 1 102 ? 12.558 -0.035 -3.353 1.00 90.44 102 ARG A CA 1
ATOM 790 C C . ARG A 1 102 ? 13.998 0.336 -3.691 1.00 90.44 102 ARG A C 1
ATOM 792 O O . ARG A 1 102 ? 14.345 1.509 -3.657 1.00 90.44 102 ARG A O 1
ATOM 799 N N . THR A 1 103 ? 14.849 -0.649 -3.975 1.00 93.56 103 THR A N 1
ATOM 800 C CA . THR A 1 103 ? 16.222 -0.382 -4.412 1.00 93.56 103 THR A CA 1
ATOM 801 C C . THR A 1 103 ? 16.229 0.288 -5.783 1.00 93.56 103 THR A C 1
ATOM 803 O O . THR A 1 103 ? 16.942 1.269 -5.953 1.00 93.56 103 THR A O 1
ATOM 806 N N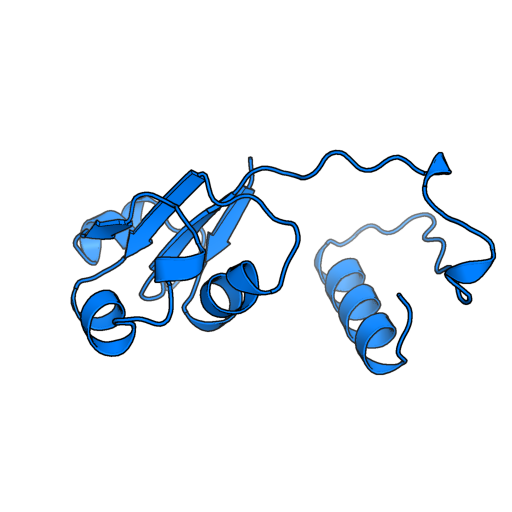 . ALA A 1 104 ? 15.419 -0.190 -6.729 1.00 93.50 104 ALA A N 1
ATOM 807 C CA . ALA A 1 104 ? 15.294 0.398 -8.061 1.00 93.50 104 ALA A CA 1
ATOM 808 C C . ALA A 1 104 ? 14.828 1.866 -7.996 1.00 93.50 104 ALA A C 1
ATOM 810 O O . ALA A 1 104 ? 15.475 2.728 -8.591 1.00 93.50 104 ALA A O 1
ATOM 811 N N . ASP A 1 105 ? 13.807 2.158 -7.182 1.00 90.06 105 ASP A N 1
ATOM 812 C CA . ASP A 1 105 ? 13.338 3.525 -6.898 1.00 90.06 105 ASP A CA 1
ATOM 813 C C . ASP A 1 105 ? 14.467 4.417 -6.342 1.00 90.06 105 ASP A C 1
ATOM 815 O O . ASP A 1 105 ? 14.685 5.533 -6.813 1.00 90.06 105 ASP A O 1
ATOM 819 N N . TRP A 1 106 ? 15.289 3.891 -5.424 1.00 92.31 106 TRP A N 1
ATOM 820 C CA . TRP A 1 106 ? 16.439 4.617 -4.862 1.00 92.31 106 TRP A CA 1
ATOM 821 C C . TRP A 1 106 ? 17.504 4.990 -5.905 1.00 92.31 106 TRP A C 1
ATOM 823 O O . TRP A 1 106 ? 18.183 6.008 -5.764 1.00 92.31 106 TRP A O 1
ATOM 833 N N . PHE A 1 107 ? 17.650 4.174 -6.950 1.00 91.50 107 PHE A N 1
ATOM 834 C CA . PHE A 1 107 ? 18.549 4.426 -8.079 1.00 91.50 107 PHE A CA 1
ATOM 835 C C . PHE A 1 107 ? 17.879 5.190 -9.233 1.00 91.50 107 PHE A C 1
ATOM 837 O O . PHE A 1 107 ? 18.533 5.442 -10.245 1.00 91.50 107 PHE A O 1
ATOM 844 N N . GLY A 1 108 ? 16.615 5.602 -9.083 1.00 87.12 108 GLY A N 1
ATOM 845 C CA . GLY A 1 108 ? 15.893 6.397 -10.075 1.00 87.12 108 GLY A CA 1
ATOM 846 C C . GLY A 1 108 ? 15.429 5.613 -11.302 1.00 87.12 108 GLY A C 1
ATOM 847 O O . GLY A 1 108 ? 15.218 6.221 -12.351 1.00 87.12 108 GLY A O 1
ATOM 848 N N . VAL A 1 109 ? 15.283 4.291 -11.183 1.00 87.94 109 VAL A N 1
ATOM 849 C CA . VAL A 1 109 ? 14.577 3.471 -12.178 1.00 87.94 109 VAL A CA 1
ATOM 850 C C . VAL A 1 109 ? 13.104 3.889 -12.175 1.00 87.94 109 VAL A C 1
ATOM 852 O O . VAL A 1 109 ? 12.517 3.987 -11.097 1.00 87.94 109 VAL A O 1
ATOM 855 N N . ARG A 1 110 ? 12.537 4.175 -13.351 1.00 73.62 110 ARG A N 1
ATOM 856 C CA . ARG A 1 110 ? 11.160 4.663 -13.516 1.00 73.62 110 ARG A CA 1
ATOM 857 C C . ARG A 1 110 ? 10.272 3.611 -14.156 1.00 73.62 110 ARG A C 1
ATOM 859 O O . ARG A 1 110 ? 10.800 2.846 -14.987 1.00 73.62 110 ARG A O 1
#

Secondary structure (DSSP, 8-state):
-EEEESHHHHHHGGGSSPPEEEEEE-HHHHHHTTTTSGGG-SEEEE--HHHHHHH-SSSS--SEEEEEPPPP--GGG--GGG-------S---HHHHHHHHHHHHHTT--